Protein AF-A0A818ISD8-F1 (afdb_monomer_lite)

pLDDT: mean 86.72, std 15.27, range [42.91, 98.38]

Foldseek 3Di:
DCDPVNVLPDPPCPPFQPLLNVQQADALVSVLVVCVVLVNNLQSVLSSVQ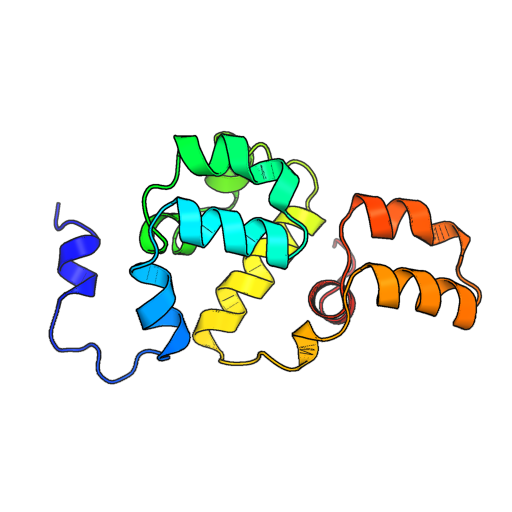PGGRVCVLPQDLVNCCVSSVPPQVLSVVSSVLVSVCSRVVPCPLVPFFLVNVCVVCVVVPNNVCNVVSVVSRDGSSSVVVDDDDD

Structure (mmCIF, N/CA/C/O backbone):
data_AF-A0A818ISD8-F1
#
_entry.id   AF-A0A818ISD8-F1
#
loop_
_atom_site.group_PDB
_atom_site.id
_atom_site.type_symbol
_atom_site.label_atom_id
_atom_site.label_alt_id
_atom_site.label_comp_id
_atom_site.label_asym_id
_atom_site.label_entity_id
_atom_site.label_seq_id
_atom_site.pdbx_PDB_ins_code
_atom_site.Cartn_x
_atom_site.Cartn_y
_atom_site.Cartn_z
_atom_site.occupancy
_atom_site.B_iso_or_equiv
_atom_site.auth_seq_id
_atom_site.auth_comp_id
_atom_site.auth_asym_id
_atom_site.auth_atom_id
_atom_site.pdbx_PDB_model_num
ATOM 1 N N . MET A 1 1 ? 28.738 -5.980 -17.233 1.00 42.91 1 MET A N 1
ATOM 2 C CA . MET A 1 1 ? 27.444 -5.674 -16.588 1.00 42.91 1 MET A CA 1
ATOM 3 C C . MET A 1 1 ? 26.358 -6.449 -17.314 1.00 42.91 1 MET A C 1
ATOM 5 O O . MET A 1 1 ? 25.836 -5.979 -18.314 1.00 42.91 1 MET A O 1
ATOM 9 N N . THR A 1 2 ? 26.091 -7.674 -16.879 1.00 45.91 2 THR A N 1
ATOM 10 C CA . THR A 1 2 ? 25.002 -8.504 -17.407 1.00 45.91 2 THR A CA 1
ATOM 11 C C . THR A 1 2 ? 23.690 -7.838 -16.997 1.00 45.91 2 THR A C 1
ATOM 13 O O . THR A 1 2 ? 23.455 -7.656 -15.804 1.00 45.91 2 THR A O 1
ATOM 16 N N . SER A 1 3 ? 22.888 -7.362 -17.951 1.00 64.00 3 SER A N 1
ATOM 17 C CA . SER A 1 3 ? 21.647 -6.653 -17.629 1.00 64.00 3 SER A CA 1
ATOM 18 C C . SER A 1 3 ? 20.691 -7.594 -16.888 1.00 64.00 3 SER A C 1
ATOM 20 O O . SER A 1 3 ? 20.596 -8.776 -17.217 1.00 64.00 3 SER A O 1
ATOM 22 N N . LEU A 1 4 ? 19.961 -7.084 -15.888 1.00 58.91 4 LEU A N 1
ATOM 23 C CA . LEU A 1 4 ? 18.951 -7.852 -15.134 1.00 58.91 4 LEU A CA 1
ATOM 24 C C . LEU A 1 4 ? 17.922 -8.538 -16.057 1.00 58.91 4 LEU A C 1
ATOM 26 O O . LEU A 1 4 ? 17.384 -9.587 -15.720 1.00 58.91 4 LEU A O 1
ATOM 30 N N . GLN A 1 5 ? 17.712 -7.984 -17.254 1.00 55.97 5 GLN A N 1
ATOM 31 C CA . GLN A 1 5 ? 16.888 -8.568 -18.312 1.00 55.97 5 GLN A CA 1
ATOM 32 C C . GLN A 1 5 ? 17.436 -9.909 -18.831 1.00 55.97 5 GLN A C 1
ATOM 34 O O . GLN A 1 5 ? 16.655 -10.834 -19.038 1.00 55.97 5 GLN A O 1
ATOM 39 N N . ALA A 1 6 ? 18.757 -10.052 -18.979 1.00 56.47 6 ALA A N 1
ATOM 40 C CA . ALA A 1 6 ? 19.381 -11.283 -19.470 1.00 56.47 6 ALA A CA 1
ATOM 41 C C . ALA A 1 6 ? 19.305 -12.435 -18.447 1.00 56.47 6 ALA A C 1
ATOM 43 O O . ALA A 1 6 ? 19.175 -13.595 -18.830 1.00 56.47 6 ALA A O 1
ATOM 44 N N . LEU A 1 7 ? 19.313 -12.126 -17.144 1.00 57.59 7 LEU A N 1
ATOM 45 C CA . LEU A 1 7 ? 19.136 -13.119 -16.072 1.0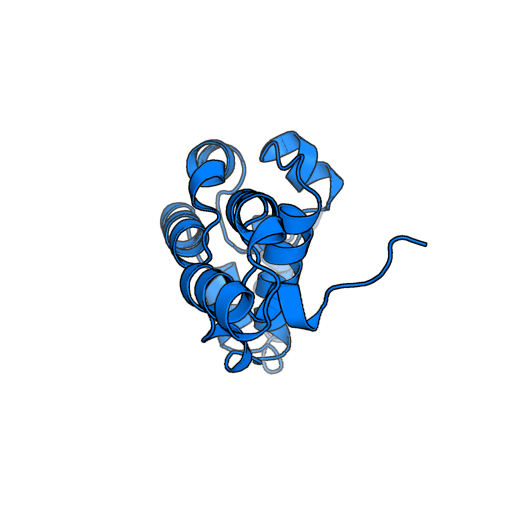0 57.59 7 LEU A CA 1
ATOM 46 C C . LEU A 1 7 ? 17.693 -13.649 -15.993 1.00 57.59 7 LEU A C 1
ATOM 48 O O . LEU A 1 7 ? 17.469 -14.786 -15.581 1.00 57.59 7 LEU A O 1
ATOM 52 N N . TYR A 1 8 ? 16.715 -12.849 -16.427 1.00 56.53 8 TYR A N 1
ATOM 53 C CA . TYR A 1 8 ? 15.294 -13.209 -16.432 1.00 56.53 8 TYR A CA 1
ATOM 54 C C . TYR A 1 8 ? 14.822 -13.885 -17.737 1.00 56.53 8 TYR A C 1
ATOM 56 O O . TYR A 1 8 ? 13.676 -14.314 -17.819 1.00 56.53 8 TYR A O 1
ATOM 64 N N . GLN A 1 9 ? 15.695 -13.997 -18.745 1.00 52.22 9 GLN A N 1
ATOM 65 C CA . GLN A 1 9 ? 15.431 -14.660 -20.034 1.00 52.22 9 GLN A CA 1
ATOM 66 C C . GLN A 1 9 ? 16.080 -16.054 -20.153 1.00 52.22 9 GLN A C 1
ATOM 68 O O . GLN A 1 9 ? 15.931 -16.707 -21.184 1.00 52.22 9 GLN A O 1
ATOM 73 N N . SER A 1 10 ? 16.808 -16.523 -19.130 1.00 45.31 10 SER A N 1
ATOM 74 C CA . SER A 1 10 ? 17.489 -17.824 -19.180 1.00 45.31 10 SER A CA 1
ATOM 75 C C . SER A 1 10 ? 16.515 -19.010 -19.005 1.00 45.31 10 SER A C 1
ATOM 77 O O . SER A 1 10 ? 15.552 -18.884 -18.249 1.00 45.31 10 SER A O 1
ATOM 79 N N . PRO A 1 11 ? 16.756 -20.181 -19.634 1.00 48.28 11 PRO A N 1
ATOM 80 C CA . PRO A 1 11 ? 15.829 -21.325 -19.617 1.00 48.28 11 PRO A CA 1
ATOM 81 C C . PRO A 1 11 ? 15.691 -22.047 -18.264 1.00 48.28 11 PRO A C 1
ATOM 83 O O . PRO A 1 11 ? 15.014 -23.066 -18.190 1.00 48.28 11 PRO A O 1
ATOM 86 N N . LEU A 1 12 ? 16.318 -21.550 -17.194 1.00 48.00 12 LEU A N 1
ATOM 87 C CA . LEU A 1 12 ? 16.261 -22.130 -15.843 1.00 48.00 12 LEU A CA 1
ATOM 88 C C . LEU A 1 12 ? 14.982 -21.739 -15.066 1.00 48.00 12 LEU A C 1
ATOM 90 O O . LEU A 1 12 ? 14.889 -21.976 -13.866 1.00 48.00 12 LEU A O 1
ATOM 94 N N . ASP A 1 13 ? 13.996 -21.140 -15.737 1.00 52.81 13 ASP A N 1
ATOM 95 C CA . ASP A 1 13 ? 12.858 -20.437 -15.127 1.00 52.81 13 ASP A CA 1
ATOM 96 C C . ASP A 1 13 ? 11.633 -21.312 -14.778 1.00 52.81 13 ASP A C 1
ATOM 98 O O . ASP A 1 13 ? 10.571 -20.823 -14.398 1.00 52.81 13 ASP A O 1
ATOM 102 N N . SER A 1 14 ? 11.747 -22.634 -14.907 1.00 52.22 14 SER A N 1
ATOM 103 C CA . SER A 1 14 ? 10.634 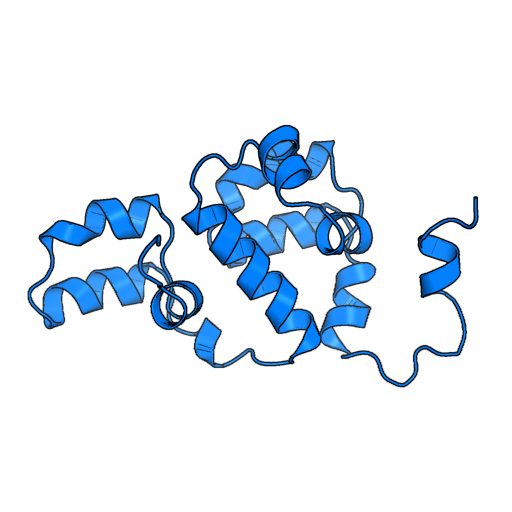-23.580 -14.718 1.00 52.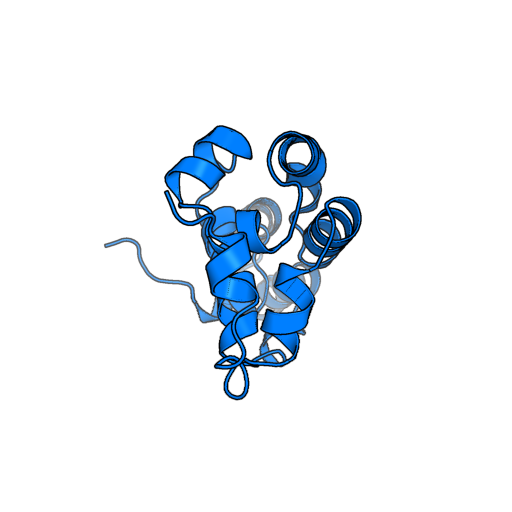22 14 SER A CA 1
ATOM 104 C C . SER A 1 14 ? 10.142 -23.732 -13.266 1.00 52.22 14 SER A C 1
ATOM 106 O O . SER A 1 14 ? 9.218 -24.502 -13.021 1.00 52.22 14 SER A O 1
ATOM 108 N N . THR A 1 15 ? 10.720 -23.001 -12.305 1.00 58.75 15 THR A N 1
ATOM 109 C CA . THR A 1 15 ? 10.324 -23.001 -10.883 1.00 58.75 15 THR A CA 1
ATOM 110 C C . THR A 1 15 ? 9.681 -21.691 -10.409 1.00 58.75 15 THR A C 1
ATOM 112 O O . THR A 1 15 ? 9.342 -21.596 -9.229 1.00 58.75 15 THR A O 1
ATOM 115 N N . ARG A 1 16 ? 9.533 -20.663 -11.262 1.00 65.12 16 ARG A N 1
ATOM 116 C CA . ARG A 1 16 ? 8.935 -19.380 -10.845 1.00 65.12 16 ARG A CA 1
ATOM 117 C C . ARG A 1 16 ? 7.416 -19.452 -10.750 1.00 65.12 16 ARG A C 1
ATOM 119 O O . ARG A 1 16 ? 6.748 -20.111 -11.547 1.00 65.12 16 ARG A O 1
ATOM 126 N N . ASN A 1 17 ? 6.865 -18.718 -9.783 1.00 78.44 17 ASN A N 1
ATOM 127 C CA . ASN A 1 17 ? 5.423 -18.574 -9.634 1.00 78.44 17 ASN A CA 1
ATOM 128 C C . ASN A 1 17 ? 4.838 -17.933 -10.916 1.00 78.44 17 ASN A C 1
ATOM 130 O O . ASN A 1 17 ? 5.337 -16.890 -11.351 1.00 78.44 17 ASN A O 1
ATOM 134 N N . PRO A 1 18 ? 3.777 -18.496 -11.529 1.00 81.69 18 PRO A N 1
ATOM 135 C CA . PRO A 1 18 ? 3.173 -17.935 -12.742 1.00 81.69 18 PRO A CA 1
ATOM 136 C C . PRO A 1 18 ? 2.748 -16.464 -12.609 1.00 81.69 18 PRO A C 1
ATOM 138 O O . PRO A 1 18 ? 2.778 -15.714 -13.587 1.00 81.69 18 PRO A O 1
ATOM 141 N N . ILE A 1 19 ? 2.360 -16.040 -11.402 1.00 83.50 19 ILE A N 1
ATOM 142 C CA . ILE A 1 19 ? 1.956 -14.664 -11.104 1.00 83.50 19 ILE A CA 1
ATOM 143 C C . ILE A 1 19 ? 3.173 -13.732 -11.144 1.00 83.50 19 ILE A C 1
ATOM 145 O O . ILE A 1 19 ? 3.123 -12.697 -11.811 1.00 83.50 19 ILE A O 1
ATOM 149 N N . GLU A 1 20 ? 4.277 -14.116 -10.501 1.00 86.19 20 GLU A N 1
ATOM 150 C CA . GLU A 1 20 ? 5.557 -13.396 -10.556 1.00 86.19 20 GLU A CA 1
ATOM 151 C C . GLU A 1 20 ? 6.057 -13.270 -12.003 1.00 86.19 20 GLU A C 1
ATOM 153 O O . GLU A 1 20 ? 6.333 -12.165 -12.477 1.00 86.19 20 GLU A O 1
ATOM 158 N N . ALA A 1 21 ? 6.081 -14.384 -12.744 1.00 86.38 21 ALA A N 1
ATOM 159 C CA . ALA A 1 21 ? 6.534 -14.422 -14.134 1.00 86.38 21 ALA A CA 1
ATOM 160 C C . ALA A 1 21 ? 5.699 -13.513 -15.055 1.00 86.38 21 ALA A C 1
ATOM 162 O O . ALA A 1 21 ? 6.216 -12.933 -16.016 1.00 86.38 21 ALA A O 1
ATOM 163 N N . LYS A 1 22 ? 4.403 -13.352 -14.757 1.00 88.69 22 LYS A N 1
ATOM 164 C CA . LYS A 1 22 ? 3.533 -12.391 -15.440 1.00 88.69 22 LYS A CA 1
ATOM 165 C C . LYS A 1 22 ? 3.848 -10.955 -15.017 1.00 88.69 22 LYS A C 1
ATOM 167 O O . LYS A 1 22 ? 3.935 -10.089 -15.888 1.00 88.69 22 LYS A O 1
ATOM 172 N N . PHE A 1 23 ? 4.018 -10.705 -13.718 1.00 90.69 23 PHE A N 1
ATOM 173 C CA . PHE A 1 23 ? 4.246 -9.370 -13.165 1.00 90.69 23 PHE A CA 1
ATOM 174 C C . PHE A 1 23 ? 5.514 -8.724 -13.719 1.00 90.69 23 PHE A C 1
ATOM 176 O O . PHE A 1 23 ? 5.473 -7.576 -14.145 1.00 90.69 23 PHE A O 1
ATOM 183 N N . VAL A 1 24 ? 6.630 -9.451 -13.811 1.00 92.06 24 VAL A N 1
ATOM 184 C CA . VAL A 1 24 ? 7.892 -8.874 -14.315 1.00 92.06 24 VAL A CA 1
ATOM 185 C C . VAL A 1 24 ? 7.805 -8.339 -15.747 1.00 92.06 24 VAL A C 1
ATOM 187 O O . VAL A 1 24 ? 8.572 -7.452 -16.121 1.00 92.06 24 VAL A O 1
ATOM 190 N N . ARG A 1 25 ? 6.859 -8.856 -16.543 1.00 92.38 25 ARG A N 1
ATOM 191 C CA . ARG A 1 25 ? 6.611 -8.449 -17.935 1.00 92.38 25 ARG A CA 1
ATOM 192 C C . ARG A 1 25 ? 5.609 -7.304 -18.048 1.00 92.38 25 ARG A C 1
ATOM 194 O O . ARG A 1 25 ? 5.365 -6.835 -19.158 1.00 92.38 25 ARG A O 1
ATOM 201 N N . TRP A 1 26 ? 5.005 -6.877 -16.939 1.00 95.12 26 TRP A N 1
ATOM 202 C CA . TRP A 1 26 ? 4.066 -5.764 -16.949 1.00 95.12 26 TRP A CA 1
ATOM 203 C C . TRP A 1 26 ? 4.747 -4.486 -17.392 1.00 95.12 26 TRP A C 1
ATOM 205 O O . TRP A 1 26 ? 5.847 -4.175 -16.943 1.00 95.12 26 TRP A O 1
ATOM 215 N N . GLN A 1 27 ? 4.052 -3.742 -18.241 1.00 96.00 27 GLN A N 1
ATOM 216 C CA . GLN A 1 27 ? 4.423 -2.390 -18.630 1.00 96.00 27 GLN A CA 1
ATOM 217 C C . GLN A 1 27 ? 3.883 -1.376 -17.620 1.00 96.00 27 GLN A C 1
ATOM 219 O O . GLN A 1 27 ? 2.978 -1.679 -16.836 1.00 96.00 27 GLN A O 1
ATOM 224 N N . THR A 1 28 ? 4.402 -0.152 -17.674 1.00 95.94 28 THR A N 1
ATOM 225 C CA . THR A 1 28 ? 4.060 0.942 -16.755 1.00 95.94 28 THR A CA 1
ATOM 226 C C . THR A 1 28 ? 2.562 1.091 -16.479 1.00 95.94 28 THR A C 1
ATOM 228 O O . THR A 1 28 ? 2.174 1.138 -15.316 1.00 95.94 28 THR A O 1
ATOM 231 N N . GLU A 1 29 ? 1.693 1.106 -17.494 1.00 96.94 29 GLU A N 1
ATOM 232 C CA . GLU A 1 29 ? 0.251 1.289 -17.250 1.00 96.94 29 GLU A CA 1
ATOM 233 C C . GLU A 1 29 ? -0.398 0.094 -16.535 1.00 96.94 29 GLU A C 1
ATOM 235 O O . GLU A 1 29 ? -1.321 0.276 -15.745 1.00 96.94 29 GLU A O 1
ATOM 240 N N . GLN A 1 30 ? 0.110 -1.127 -16.725 1.00 96.94 30 GLN A N 1
ATOM 241 C CA . GLN A 1 30 ? -0.372 -2.294 -15.977 1.00 96.94 30 GLN A CA 1
ATOM 242 C C . GLN A 1 30 ? 0.013 -2.193 -14.498 1.00 96.94 30 GLN A C 1
ATOM 244 O O . GLN A 1 30 ? -0.809 -2.467 -13.627 1.00 96.94 30 GLN A O 1
ATOM 249 N N . ILE A 1 31 ? 1.235 -1.731 -14.217 1.00 96.38 31 ILE A N 1
ATOM 250 C CA . ILE A 1 31 ? 1.714 -1.463 -12.855 1.00 96.38 31 ILE A CA 1
ATOM 251 C C . ILE A 1 31 ? 0.877 -0.366 -12.201 1.00 96.38 31 ILE A C 1
ATOM 253 O O . ILE A 1 31 ? 0.463 -0.503 -11.054 1.00 96.38 31 ILE A O 1
ATOM 257 N N . VAL A 1 32 ? 0.600 0.716 -12.927 1.00 97.31 32 VAL A N 1
ATOM 258 C CA . VAL A 1 32 ? -0.201 1.826 -12.411 1.00 97.31 32 VAL A CA 1
ATOM 259 C C . VAL A 1 32 ? -1.627 1.380 -12.103 1.00 97.31 32 VAL A C 1
ATOM 261 O O . VAL A 1 32 ? -2.120 1.652 -11.010 1.00 97.31 32 VAL A O 1
ATOM 264 N N . ASN A 1 33 ? -2.274 0.655 -13.016 1.00 96.88 33 ASN A N 1
ATOM 265 C CA . ASN A 1 33 ? -3.611 0.108 -12.782 1.00 96.88 33 ASN A CA 1
ATOM 266 C C . ASN A 1 33 ? -3.635 -0.807 -11.552 1.00 96.88 33 ASN A C 1
ATOM 268 O O . ASN A 1 33 ? -4.562 -0.747 -10.745 1.00 96.88 33 ASN A O 1
ATOM 272 N N . TRP A 1 34 ? -2.585 -1.603 -11.359 1.00 95.12 34 TRP A N 1
ATOM 273 C CA . TRP A 1 34 ? -2.436 -2.420 -10.163 1.00 95.12 34 TRP A CA 1
ATOM 274 C C . TRP A 1 34 ? -2.241 -1.596 -8.888 1.00 95.12 34 TRP A C 1
ATOM 276 O O . TRP A 1 34 ? -2.894 -1.889 -7.890 1.00 95.12 34 TRP A O 1
ATOM 286 N N . LEU A 1 35 ? -1.439 -0.523 -8.918 1.00 96.19 35 LEU A N 1
ATOM 287 C CA . LEU A 1 35 ? -1.310 0.402 -7.786 1.00 96.19 35 LEU A CA 1
ATOM 288 C C . LEU A 1 35 ? -2.666 0.987 -7.376 1.00 96.19 35 LEU A C 1
ATOM 290 O O . LEU A 1 35 ? -2.942 1.082 -6.183 1.00 96.19 35 LEU A O 1
ATOM 294 N N . TYR A 1 36 ? -3.528 1.348 -8.332 1.00 95.88 36 TYR A N 1
ATOM 295 C CA . TYR A 1 36 ? -4.904 1.757 -8.025 1.00 95.88 36 TYR A CA 1
ATOM 296 C C . TYR A 1 36 ? -5.706 0.629 -7.373 1.00 95.88 36 TYR A C 1
ATOM 298 O O . TYR A 1 36 ? -6.348 0.868 -6.352 1.00 95.88 36 TYR A O 1
ATOM 306 N N . GLY A 1 37 ? -5.625 -0.588 -7.917 1.00 93.31 37 GLY A N 1
ATOM 307 C CA . GLY A 1 37 ? -6.326 -1.761 -7.388 1.00 93.31 37 GLY A CA 1
ATOM 308 C C . GLY A 1 37 ? -5.956 -2.097 -5.942 1.00 93.31 37 GLY A C 1
ATOM 309 O O . GLY A 1 37 ? -6.824 -2.469 -5.162 1.00 93.31 37 GLY A O 1
ATOM 310 N N . ILE A 1 38 ? -4.696 -1.884 -5.556 1.00 93.62 38 ILE A N 1
ATOM 311 C CA . ILE A 1 38 ? -4.235 -2.081 -4.175 1.00 93.62 38 ILE A CA 1
ATOM 312 C C . ILE A 1 38 ? -4.359 -0.810 -3.319 1.00 93.62 38 ILE A C 1
ATOM 314 O O . ILE A 1 38 ? -3.795 -0.747 -2.236 1.00 93.62 38 ILE A O 1
ATOM 318 N N . GLY A 1 39 ? -5.043 0.246 -3.773 1.00 94.69 39 GLY A N 1
ATOM 319 C CA . GLY A 1 39 ? -5.267 1.466 -2.980 1.00 94.69 39 GLY A CA 1
ATOM 320 C C . GLY A 1 39 ? -4.052 2.398 -2.833 1.00 94.69 39 GLY A C 1
ATOM 321 O O . GLY A 1 39 ? -4.052 3.280 -1.975 1.00 94.69 39 GLY A O 1
ATOM 322 N N . LEU A 1 40 ? -3.025 2.238 -3.672 1.00 97.12 40 LEU A N 1
ATOM 323 C CA . LEU A 1 40 ? -1.803 3.055 -3.729 1.00 97.12 40 LEU A CA 1
ATOM 324 C C . LEU A 1 40 ? -1.744 3.973 -4.965 1.00 97.12 40 LEU A C 1
ATOM 326 O O . LEU A 1 40 ? -0.683 4.493 -5.316 1.00 97.12 40 LEU A O 1
ATOM 330 N N . GLY A 1 41 ? -2.889 4.227 -5.602 1.00 96.88 41 GLY A N 1
ATOM 331 C CA . GLY A 1 41 ? -3.006 5.044 -6.816 1.00 96.88 41 GLY A CA 1
ATOM 332 C C . GLY A 1 41 ? -2.449 6.469 -6.706 1.00 96.88 41 GLY A C 1
ATOM 333 O O . GLY A 1 41 ? -2.021 7.039 -7.705 1.00 96.88 41 GLY A O 1
ATOM 334 N N . GLN A 1 42 ? -2.354 7.029 -5.497 1.00 97.12 42 GLN A N 1
ATOM 335 C CA . GLN A 1 42 ? -1.723 8.337 -5.257 1.00 97.12 42 GLN A CA 1
ATOM 336 C C . GLN A 1 42 ? -0.242 8.393 -5.678 1.00 97.12 42 GLN A C 1
ATOM 338 O O . GLN A 1 42 ? 0.292 9.472 -5.916 1.00 97.12 42 GLN A O 1
ATOM 343 N N . TYR A 1 43 ? 0.415 7.238 -5.820 1.00 97.62 43 TYR A N 1
ATOM 344 C CA . TYR A 1 43 ? 1.801 7.141 -6.273 1.00 97.62 43 TYR A CA 1
ATOM 345 C C . TYR A 1 43 ? 1.949 6.886 -7.778 1.00 97.62 43 TYR A C 1
ATOM 347 O O . TYR A 1 43 ? 3.070 6.800 -8.280 1.00 97.62 43 TYR A O 1
ATOM 355 N N . ALA A 1 44 ? 0.840 6.781 -8.516 1.00 96.56 44 ALA A N 1
ATOM 356 C CA . ALA A 1 44 ? 0.837 6.449 -9.937 1.00 96.56 44 ALA A CA 1
ATOM 357 C C . ALA A 1 44 ? 1.654 7.432 -10.790 1.00 96.56 44 ALA A C 1
ATOM 359 O O . ALA A 1 44 ? 2.374 7.007 -11.689 1.00 96.56 44 ALA A O 1
ATOM 360 N N . SER A 1 45 ? 1.567 8.737 -10.508 1.00 96.69 45 SER A N 1
ATOM 361 C CA . SER A 1 45 ? 2.284 9.772 -11.270 1.00 96.69 45 SER A CA 1
ATOM 362 C C . SER A 1 45 ? 3.800 9.576 -11.209 1.00 96.69 45 SER A C 1
ATOM 364 O O . SER A 1 45 ? 4.462 9.493 -12.241 1.00 96.69 45 SER A O 1
ATOM 366 N N . GLU A 1 46 ? 4.346 9.419 -10.003 1.00 96.88 46 GLU A N 1
ATOM 367 C CA . GLU A 1 46 ? 5.776 9.172 -9.828 1.00 96.88 46 GLU A CA 1
ATOM 368 C C . GLU A 1 46 ? 6.173 7.774 -10.317 1.00 96.88 46 GLU A C 1
ATOM 370 O O . GLU A 1 46 ? 7.217 7.616 -10.949 1.00 96.88 46 GLU A O 1
ATOM 375 N N . CYS A 1 47 ? 5.314 6.764 -10.132 1.00 95.62 47 CYS A N 1
ATOM 376 C CA . CYS A 1 47 ? 5.553 5.425 -10.670 1.00 95.62 47 CYS A CA 1
ATOM 377 C C . CYS A 1 47 ? 5.801 5.454 -12.185 1.00 95.62 47 CYS A C 1
ATOM 379 O O . CYS A 1 47 ? 6.755 4.835 -12.656 1.00 95.62 47 CYS A O 1
ATOM 381 N N . ARG A 1 48 ? 4.993 6.216 -12.939 1.00 96.25 48 ARG A N 1
ATOM 382 C CA . ARG A 1 48 ? 5.146 6.355 -14.397 1.00 96.25 48 ARG A CA 1
ATOM 383 C C . ARG A 1 48 ? 6.500 6.911 -14.814 1.00 96.25 48 ARG A C 1
ATOM 385 O O . ARG A 1 48 ? 7.023 6.514 -15.849 1.00 96.25 48 ARG A O 1
ATOM 392 N N . LYS A 1 49 ? 7.065 7.822 -14.022 1.00 95.12 49 LYS A N 1
ATOM 393 C CA . LYS A 1 49 ? 8.343 8.476 -14.332 1.00 95.12 49 LYS A CA 1
ATOM 394 C C . LYS A 1 49 ? 9.535 7.542 -14.141 1.00 95.12 49 LYS A C 1
ATOM 396 O O . LYS A 1 49 ? 10.515 7.659 -14.869 1.00 95.12 49 LYS A O 1
ATOM 401 N N . TYR A 1 50 ? 9.467 6.643 -13.156 1.00 93.62 50 TYR A N 1
ATOM 402 C CA . TYR A 1 50 ? 10.639 5.891 -12.700 1.00 93.62 50 TYR A CA 1
ATOM 403 C C . TYR A 1 50 ? 10.599 4.381 -12.970 1.00 93.62 50 TYR A C 1
ATOM 405 O O . TYR A 1 50 ? 11.663 3.761 -12.971 1.00 93.62 50 TYR A O 1
ATOM 413 N N . PHE A 1 51 ? 9.426 3.781 -13.202 1.00 93.31 51 PHE A N 1
ATOM 414 C CA . PHE A 1 51 ? 9.282 2.332 -13.384 1.00 93.31 51 PHE A CA 1
ATOM 415 C C . PHE A 1 51 ? 8.657 1.993 -14.739 1.00 93.31 51 PHE A C 1
ATOM 417 O O . PHE A 1 51 ? 7.453 2.144 -14.959 1.00 93.31 51 PHE A O 1
ATOM 424 N N . THR A 1 52 ? 9.494 1.502 -15.655 1.00 93.00 52 THR A N 1
ATOM 425 C CA . THR A 1 52 ? 9.081 1.143 -17.021 1.00 93.00 52 THR A CA 1
ATOM 426 C C . THR A 1 52 ? 8.508 -0.267 -17.131 1.00 93.00 52 THR A C 1
ATOM 428 O O . THR A 1 52 ? 7.720 -0.542 -18.031 1.00 93.00 52 THR A O 1
ATOM 431 N N . ASN A 1 53 ? 8.873 -1.167 -16.214 1.00 93.44 53 ASN A N 1
ATOM 432 C CA . ASN A 1 53 ? 8.347 -2.527 -16.172 1.00 93.44 53 ASN A CA 1
ATOM 433 C C . ASN A 1 53 ? 8.309 -3.104 -14.749 1.00 93.44 53 ASN A C 1
ATOM 435 O O . ASN A 1 53 ? 8.914 -2.558 -13.821 1.00 93.44 53 ASN A O 1
ATOM 439 N N . GLY A 1 54 ? 7.585 -4.215 -14.589 1.00 93.44 54 GLY A N 1
ATOM 440 C CA . GLY A 1 54 ? 7.374 -4.856 -13.293 1.00 93.44 54 GLY A CA 1
ATOM 441 C C . GLY A 1 54 ? 8.660 -5.380 -12.660 1.00 93.44 54 GLY A C 1
ATOM 442 O O . GLY A 1 54 ? 8.775 -5.341 -11.442 1.00 93.44 54 GLY A O 1
ATOM 443 N N . LEU A 1 55 ? 9.662 -5.783 -13.452 1.00 92.25 55 LEU A N 1
ATOM 444 C CA . LEU A 1 55 ? 10.963 -6.217 -12.931 1.00 92.25 55 LEU A CA 1
ATOM 445 C C . LEU A 1 55 ? 11.665 -5.097 -12.145 1.00 92.25 55 LEU A C 1
ATOM 447 O O . LEU A 1 55 ? 12.182 -5.339 -11.056 1.00 92.25 55 LEU A O 1
ATOM 451 N N . LEU A 1 56 ? 11.655 -3.864 -12.664 1.00 93.19 56 LEU A N 1
ATOM 452 C CA . LEU A 1 56 ? 12.255 -2.721 -11.966 1.00 93.19 56 LEU A CA 1
ATOM 453 C C . LEU A 1 56 ? 11.539 -2.403 -10.652 1.00 93.19 56 LEU A C 1
ATOM 455 O O . LEU A 1 56 ? 12.197 -2.050 -9.677 1.00 93.19 56 LEU A O 1
ATOM 459 N N . LEU A 1 57 ? 10.208 -2.515 -10.622 1.00 94.44 57 LEU A N 1
ATOM 460 C CA . LEU A 1 57 ? 9.442 -2.280 -9.399 1.00 94.44 57 LEU A CA 1
ATOM 461 C C . LEU A 1 57 ? 9.640 -3.411 -8.382 1.00 94.44 57 LEU A C 1
ATOM 463 O O . LEU A 1 57 ? 9.790 -3.140 -7.196 1.00 94.44 57 LEU A O 1
ATOM 467 N N . LEU A 1 58 ? 9.685 -4.662 -8.847 1.00 92.00 58 LEU A N 1
ATOM 468 C CA . LEU A 1 58 ? 9.876 -5.849 -8.010 1.00 92.00 58 LEU A CA 1
ATOM 469 C C . LEU A 1 58 ? 11.200 -5.806 -7.237 1.00 92.00 58 LEU A C 1
ATOM 471 O O . LEU A 1 58 ? 11.257 -6.234 -6.089 1.00 92.00 58 LEU A O 1
ATOM 475 N N . HIS A 1 59 ? 12.251 -5.263 -7.855 1.00 89.75 59 HIS A N 1
ATOM 476 C CA . HIS A 1 59 ? 13.583 -5.139 -7.258 1.00 89.75 59 HIS A CA 1
ATOM 477 C C . HIS A 1 59 ? 13.875 -3.755 -6.659 1.00 89.75 59 HIS A C 1
ATOM 479 O O . HIS A 1 59 ? 15.012 -3.494 -6.264 1.00 89.75 59 HIS A O 1
ATOM 485 N N . ALA A 1 60 ? 12.881 -2.867 -6.581 1.00 91.50 60 ALA A N 1
ATOM 486 C CA . ALA A 1 60 ? 13.065 -1.541 -6.009 1.00 91.50 60 ALA A CA 1
ATOM 487 C C . ALA A 1 60 ? 13.409 -1.633 -4.516 1.00 91.50 60 ALA A C 1
ATOM 489 O O . ALA A 1 60 ? 12.677 -2.223 -3.718 1.00 91.50 60 ALA A O 1
ATOM 490 N N . THR A 1 61 ? 14.510 -1.002 -4.118 1.00 89.44 61 THR A N 1
ATOM 491 C CA . THR A 1 61 ? 14.880 -0.912 -2.699 1.00 89.44 61 THR A CA 1
ATOM 492 C C . THR A 1 61 ? 13.919 0.009 -1.931 1.00 89.44 61 THR A C 1
ATOM 494 O O . THR A 1 61 ? 13.334 0.924 -2.520 1.00 89.44 61 THR A O 1
ATOM 497 N N . PRO A 1 62 ? 13.769 -0.147 -0.601 1.00 87.50 62 PRO A N 1
ATOM 498 C CA . PRO A 1 62 ? 12.960 0.771 0.207 1.00 87.50 62 PRO A CA 1
ATOM 499 C C . PRO A 1 62 ? 13.351 2.245 0.019 1.00 87.50 62 PRO A C 1
ATOM 501 O O . PRO A 1 62 ? 12.482 3.105 -0.106 1.00 87.50 62 PRO A O 1
ATOM 504 N N . GLN A 1 63 ? 14.651 2.531 -0.083 1.00 89.94 63 GLN A N 1
ATOM 505 C CA . GLN A 1 63 ? 15.185 3.873 -0.313 1.00 89.94 63 GLN A CA 1
ATOM 506 C C . GLN A 1 63 ? 14.795 4.415 -1.692 1.00 89.94 63 GLN A C 1
ATOM 508 O O . GLN A 1 63 ? 14.488 5.599 -1.835 1.00 89.94 63 GLN A O 1
ATOM 513 N N . GLU A 1 64 ? 14.777 3.565 -2.720 1.00 91.75 64 GLU A N 1
ATOM 514 C CA . GLU A 1 64 ? 14.287 3.948 -4.042 1.00 91.75 64 GLU A CA 1
ATOM 515 C C . GLU A 1 64 ? 12.787 4.212 -4.044 1.00 91.75 64 GLU A C 1
ATOM 517 O O . GLU A 1 64 ? 12.366 5.176 -4.671 1.00 91.75 64 GLU A O 1
ATOM 522 N N . LEU A 1 65 ? 11.984 3.422 -3.330 1.00 92.38 65 LEU A N 1
ATOM 523 C CA . LEU A 1 65 ? 10.547 3.676 -3.197 1.00 92.38 65 LEU A CA 1
ATOM 524 C C . LEU A 1 65 ? 10.280 5.004 -2.470 1.00 92.38 65 LEU A C 1
ATOM 526 O O . LEU A 1 65 ? 9.453 5.800 -2.914 1.00 92.38 65 LEU A O 1
ATOM 530 N N . GLU A 1 66 ? 11.019 5.300 -1.400 1.00 93.00 66 GLU A N 1
ATOM 531 C CA . GLU A 1 66 ? 10.929 6.589 -0.702 1.00 93.00 66 GLU A CA 1
ATOM 532 C C . GLU A 1 66 ? 11.326 7.758 -1.610 1.00 93.00 66 GLU A C 1
ATOM 534 O O . GLU A 1 66 ? 10.596 8.746 -1.699 1.00 93.00 66 GLU A O 1
ATOM 539 N N . LYS A 1 67 ? 12.456 7.640 -2.317 1.00 94.12 67 LYS A N 1
ATOM 540 C CA . LYS A 1 67 ? 13.008 8.720 -3.143 1.00 94.12 67 LYS A CA 1
ATOM 541 C C . LYS A 1 67 ? 12.253 8.919 -4.457 1.00 94.12 67 LYS A C 1
ATOM 543 O O . LYS A 1 67 ? 11.932 10.051 -4.800 1.00 94.12 67 LYS A O 1
ATOM 548 N N . LYS A 1 68 ? 12.010 7.843 -5.209 1.00 94.44 68 LYS A N 1
ATOM 549 C CA . LYS A 1 68 ? 11.399 7.881 -6.547 1.00 94.44 68 LYS A CA 1
ATOM 550 C C . LYS A 1 68 ? 9.889 8.034 -6.463 1.00 94.44 68 LYS A C 1
ATOM 552 O O . LYS A 1 68 ? 9.336 8.805 -7.226 1.00 94.44 68 LYS A O 1
ATOM 557 N N . MET A 1 69 ? 9.219 7.332 -5.546 1.00 94.25 69 MET A N 1
ATOM 558 C CA . MET A 1 69 ? 7.754 7.391 -5.434 1.00 94.25 69 MET A CA 1
ATOM 559 C C . MET A 1 69 ? 7.260 8.365 -4.363 1.00 94.25 69 MET A C 1
ATOM 561 O O . MET A 1 69 ? 6.055 8.558 -4.236 1.00 94.25 69 MET A O 1
ATOM 565 N N . GLY A 1 70 ? 8.149 8.964 -3.566 1.00 94.94 70 GLY A N 1
ATOM 566 C CA . GLY A 1 70 ? 7.746 9.870 -2.489 1.00 94.94 70 GLY A CA 1
ATOM 567 C C . GLY A 1 70 ? 6.954 9.171 -1.379 1.00 94.94 70 GLY A C 1
ATOM 568 O O . GLY A 1 70 ? 6.183 9.816 -0.664 1.00 94.94 70 GLY A O 1
ATOM 569 N N . MET A 1 71 ? 7.095 7.848 -1.226 1.00 95.62 71 MET A N 1
ATOM 570 C CA . MET A 1 71 ? 6.348 7.079 -0.230 1.00 95.62 71 MET A CA 1
ATOM 571 C C . MET A 1 71 ? 6.868 7.359 1.181 1.00 95.62 71 MET A C 1
ATOM 573 O O . MET A 1 71 ? 7.671 6.592 1.692 1.00 95.62 71 MET A O 1
ATOM 577 N N . ARG A 1 72 ? 6.407 8.430 1.839 1.00 93.75 72 ARG A N 1
ATOM 578 C CA . ARG A 1 72 ? 6.824 8.787 3.213 1.00 93.75 72 ARG A CA 1
ATOM 579 C C . ARG A 1 72 ? 6.102 8.008 4.313 1.00 93.75 72 ARG A C 1
ATOM 581 O O . ARG A 1 72 ? 6.719 7.724 5.338 1.00 93.75 72 ARG A O 1
ATOM 588 N N . ASN A 1 73 ? 4.857 7.584 4.094 1.00 94.88 73 ASN A N 1
ATOM 589 C CA . ASN A 1 73 ? 4.126 6.765 5.065 1.00 94.88 73 ASN A CA 1
ATOM 590 C C . ASN A 1 73 ? 4.688 5.319 5.081 1.00 94.88 73 ASN A C 1
ATOM 592 O O . ASN A 1 73 ? 4.654 4.651 4.040 1.00 94.88 73 ASN A O 1
ATOM 596 N N . PRO A 1 74 ? 5.201 4.819 6.225 1.00 93.00 74 PRO A N 1
ATOM 597 C CA . PRO A 1 74 ? 5.790 3.482 6.322 1.00 93.00 74 PRO A CA 1
ATOM 598 C C . PRO A 1 74 ? 4.788 2.354 6.052 1.00 93.00 74 PRO A C 1
ATOM 600 O O . PRO A 1 74 ? 5.174 1.319 5.510 1.00 93.00 74 PRO A O 1
ATOM 603 N N . LEU A 1 75 ? 3.500 2.549 6.350 1.00 95.25 75 LEU A N 1
ATOM 604 C CA . LEU A 1 75 ? 2.466 1.552 6.078 1.00 95.25 75 LEU A CA 1
ATOM 605 C C . LEU A 1 75 ? 2.156 1.433 4.583 1.00 95.25 75 LEU A C 1
ATOM 607 O O . LEU A 1 75 ? 1.901 0.328 4.117 1.00 95.25 75 LEU A O 1
ATOM 611 N N . HIS A 1 76 ? 2.295 2.504 3.795 1.00 96.56 76 HIS A N 1
ATOM 612 C CA . HIS A 1 76 ? 2.193 2.401 2.332 1.00 96.56 76 HIS A CA 1
ATOM 613 C C . HIS A 1 76 ? 3.342 1.583 1.738 1.00 96.56 76 HIS A C 1
ATOM 615 O O . HIS A 1 76 ? 3.119 0.755 0.855 1.00 96.56 76 HIS A O 1
ATOM 621 N N . ARG A 1 77 ? 4.565 1.775 2.256 1.00 94.38 77 ARG A N 1
ATOM 622 C CA . ARG A 1 77 ? 5.735 0.984 1.846 1.00 94.38 77 ARG A CA 1
ATOM 623 C C . ARG A 1 77 ? 5.562 -0.481 2.219 1.00 94.38 77 ARG A C 1
ATOM 625 O O . ARG A 1 77 ? 5.739 -1.349 1.369 1.00 94.38 77 ARG A O 1
ATOM 632 N N . LYS A 1 78 ? 5.141 -0.745 3.459 1.00 93.00 78 LYS A N 1
ATOM 633 C CA . LYS A 1 78 ? 4.849 -2.098 3.941 1.00 93.00 78 LYS A CA 1
ATOM 634 C C . LYS A 1 78 ? 3.766 -2.770 3.103 1.00 93.00 78 LYS A C 1
ATOM 636 O O . LYS A 1 78 ? 3.952 -3.906 2.690 1.00 93.00 78 LYS A O 1
ATOM 641 N N . LYS A 1 79 ? 2.680 -2.062 2.787 1.00 94.62 79 LYS A N 1
ATOM 642 C CA . LYS A 1 79 ? 1.618 -2.549 1.901 1.00 94.62 79 LYS A CA 1
ATOM 643 C C . LYS A 1 79 ? 2.178 -2.975 0.547 1.00 94.62 79 LYS A C 1
ATOM 645 O O . LYS A 1 79 ? 2.014 -4.128 0.171 1.00 94.62 79 LYS A O 1
ATOM 650 N N . LEU A 1 80 ? 2.905 -2.095 -0.147 1.00 95.06 80 LEU A N 1
ATOM 651 C CA . LEU A 1 80 ? 3.508 -2.434 -1.439 1.00 95.06 80 LEU A CA 1
ATOM 652 C C . LEU A 1 80 ? 4.422 -3.667 -1.337 1.00 95.06 80 LEU A C 1
ATOM 654 O O . LEU A 1 80 ? 4.334 -4.559 -2.174 1.00 95.06 80 LEU A O 1
ATOM 658 N N . GLN A 1 81 ? 5.250 -3.752 -0.295 1.00 92.38 81 GLN A N 1
ATOM 659 C CA . GLN A 1 81 ? 6.121 -4.907 -0.061 1.00 92.38 81 GLN A CA 1
ATOM 660 C C . GLN A 1 81 ? 5.339 -6.204 0.164 1.00 92.38 81 GLN A C 1
ATOM 662 O O . GLN A 1 81 ? 5.714 -7.232 -0.389 1.00 92.38 81 GLN A O 1
ATOM 667 N N . LEU A 1 82 ? 4.251 -6.177 0.937 1.00 91.75 82 LEU A N 1
ATOM 668 C CA . LEU A 1 82 ? 3.402 -7.352 1.158 1.00 91.75 82 LEU A CA 1
ATOM 669 C C . LEU A 1 82 ? 2.769 -7.837 -0.152 1.00 91.75 82 LEU A C 1
ATOM 671 O O . LEU A 1 82 ? 2.810 -9.032 -0.450 1.00 91.75 82 LEU A O 1
ATOM 675 N N . TYR A 1 83 ? 2.273 -6.914 -0.976 1.00 92.06 83 TYR A N 1
ATOM 676 C CA . TYR A 1 83 ? 1.731 -7.241 -2.291 1.00 92.06 83 TYR A CA 1
ATOM 677 C C . TYR A 1 83 ? 2.805 -7.798 -3.238 1.00 92.06 83 TYR A C 1
ATOM 679 O O . TYR A 1 83 ? 2.557 -8.810 -3.888 1.00 92.06 83 TYR A O 1
ATOM 687 N N . LEU A 1 84 ? 4.011 -7.221 -3.274 1.00 91.38 84 LEU A N 1
ATOM 688 C CA . LEU A 1 84 ? 5.128 -7.763 -4.062 1.00 91.38 84 LEU A CA 1
ATOM 689 C C . LEU A 1 84 ? 5.553 -9.155 -3.569 1.00 91.38 84 LEU A C 1
ATOM 691 O O . LEU A 1 84 ? 5.731 -10.061 -4.378 1.00 91.38 84 LEU A O 1
ATOM 695 N N . ASN A 1 85 ? 5.632 -9.364 -2.253 1.00 88.94 85 ASN A N 1
ATOM 696 C CA . ASN A 1 85 ? 5.959 -10.661 -1.655 1.00 88.94 85 ASN A CA 1
ATOM 697 C C . ASN A 1 85 ? 4.903 -11.730 -1.981 1.00 88.94 85 ASN A C 1
ATOM 699 O O . ASN A 1 85 ? 5.247 -12.890 -2.213 1.00 88.94 85 ASN A O 1
ATOM 703 N N . SER A 1 86 ? 3.625 -11.342 -2.058 1.00 87.00 86 SER A N 1
ATOM 704 C CA . SER A 1 86 ? 2.534 -12.260 -2.411 1.00 87.00 86 SER A CA 1
ATOM 705 C C . SER A 1 86 ? 2.639 -12.821 -3.833 1.00 87.00 86 SER A C 1
ATOM 707 O O . SER A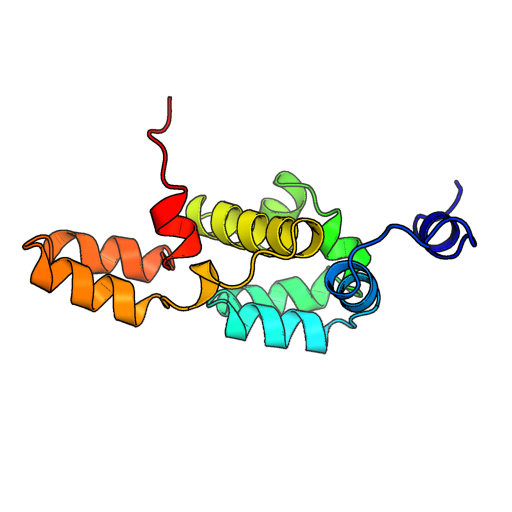 1 86 ? 2.149 -13.920 -4.093 1.00 87.00 86 SER A O 1
ATOM 709 N N . LEU A 1 87 ? 3.339 -12.122 -4.740 1.00 86.06 87 LEU A N 1
ATOM 710 C CA . LEU A 1 87 ? 3.601 -12.608 -6.099 1.00 86.06 87 LEU A CA 1
ATOM 711 C C . LEU A 1 87 ? 4.478 -13.868 -6.092 1.00 86.06 87 LEU A C 1
ATOM 713 O O . LEU A 1 87 ? 4.294 -14.733 -6.944 1.00 86.06 87 LEU A O 1
ATOM 717 N N . PHE A 1 88 ? 5.389 -13.990 -5.119 1.00 81.25 88 PHE A N 1
ATOM 718 C CA . PHE A 1 88 ? 6.251 -15.162 -4.950 1.00 81.25 88 PHE A CA 1
ATOM 719 C C . PHE A 1 88 ? 5.517 -16.297 -4.232 1.00 81.25 88 PHE A C 1
ATOM 721 O O . PHE A 1 88 ? 5.577 -17.450 -4.659 1.00 81.25 88 PHE A O 1
ATOM 728 N N . THR A 1 89 ? 4.792 -15.981 -3.152 1.00 78.50 89 THR A N 1
ATOM 729 C CA . THR A 1 89 ? 4.146 -16.997 -2.303 1.00 78.50 89 THR A CA 1
ATOM 730 C C . THR A 1 89 ? 2.844 -17.543 -2.885 1.00 78.50 89 THR A C 1
ATOM 732 O O . THR A 1 89 ? 2.371 -18.580 -2.429 1.00 78.50 89 THR A O 1
ATOM 735 N N . GLY A 1 90 ? 2.244 -16.855 -3.864 1.00 69.12 90 GLY A N 1
ATOM 736 C CA . GLY A 1 90 ? 0.946 -17.222 -4.438 1.00 69.12 90 GLY A CA 1
ATOM 737 C C . GLY A 1 90 ? -0.231 -17.033 -3.476 1.00 69.12 90 GLY A C 1
ATOM 738 O O . GLY A 1 90 ? -1.345 -17.439 -3.791 1.00 69.12 90 GLY A O 1
ATOM 739 N N . GLN A 1 91 ? -0.010 -16.423 -2.308 1.00 66.19 91 GLN A N 1
ATOM 740 C CA . GLN A 1 91 ? -1.054 -16.186 -1.316 1.00 66.19 91 GLN A CA 1
ATOM 741 C C . GLN A 1 91 ? -1.874 -14.958 -1.712 1.00 66.19 91 GLN A C 1
ATOM 743 O O . GLN A 1 91 ? -1.494 -13.824 -1.428 1.00 66.19 91 GLN A O 1
ATOM 748 N N . THR A 1 92 ? -3.008 -15.187 -2.375 1.00 60.69 92 THR A N 1
ATOM 749 C CA . THR A 1 92 ? -3.931 -14.118 -2.786 1.00 60.69 92 THR A CA 1
ATOM 750 C C . THR A 1 92 ? -5.175 -14.001 -1.903 1.00 60.69 92 THR A C 1
ATOM 752 O O . THR A 1 92 ? -5.914 -13.033 -2.036 1.00 60.69 92 THR A O 1
ATOM 755 N N . GLU A 1 93 ? -5.431 -14.958 -1.006 1.00 53.78 93 GLU A N 1
ATOM 756 C CA . GLU A 1 93 ? -6.714 -15.075 -0.285 1.00 53.78 93 GLU A CA 1
ATOM 757 C C . GLU A 1 93 ? -6.897 -14.051 0.851 1.00 53.78 93 GLU A C 1
ATOM 759 O O . GLU A 1 93 ? -8.011 -13.596 1.084 1.00 53.78 93 GLU A O 1
ATOM 764 N N . VAL A 1 94 ? -5.815 -13.586 1.494 1.00 53.31 94 VAL A N 1
ATOM 765 C CA . VAL A 1 94 ? -5.865 -12.510 2.518 1.00 53.31 94 VAL A CA 1
ATOM 766 C C . VAL A 1 94 ? -6.056 -11.117 1.881 1.00 53.31 94 VAL A C 1
ATOM 768 O O . VAL A 1 94 ? -6.267 -10.123 2.576 1.00 53.31 94 VAL A O 1
ATOM 771 N N . ASN A 1 95 ? -6.048 -11.030 0.546 1.00 59.97 95 ASN A N 1
ATOM 772 C CA . ASN A 1 95 ? -6.235 -9.781 -0.200 1.00 59.97 95 ASN A CA 1
ATOM 773 C C . ASN A 1 95 ? -7.718 -9.399 -0.376 1.00 59.97 95 ASN A C 1
ATOM 775 O O . ASN A 1 95 ? -8.017 -8.442 -1.086 1.00 59.97 95 ASN A O 1
ATOM 779 N N . SER A 1 96 ? -8.660 -10.143 0.216 1.00 70.25 96 SER A N 1
ATOM 780 C CA . SER A 1 96 ? -10.093 -9.912 -0.001 1.00 70.25 96 SER A CA 1
ATOM 781 C C . SER A 1 96 ? -10.689 -8.794 0.859 1.00 70.25 96 SER A C 1
ATOM 783 O O . SER A 1 96 ? -11.766 -8.296 0.533 1.00 70.25 96 SER A O 1
ATOM 785 N N . LEU A 1 97 ? -10.034 -8.409 1.962 1.00 89.88 97 LEU A N 1
ATOM 786 C CA . LEU A 1 97 ? -10.539 -7.365 2.859 1.00 89.88 97 LEU A CA 1
ATOM 787 C C . LEU A 1 97 ? -9.902 -6.031 2.489 1.00 89.88 97 LEU A C 1
ATOM 789 O O . LEU A 1 97 ? -8.756 -5.772 2.848 1.00 89.88 97 LEU A O 1
ATOM 793 N N . ASP A 1 98 ? -10.638 -5.192 1.769 1.00 92.62 98 ASP A N 1
ATOM 794 C CA . ASP A 1 98 ? -10.176 -3.864 1.380 1.00 92.62 98 ASP A CA 1
ATOM 795 C C . ASP A 1 98 ? -10.199 -2.869 2.556 1.00 92.62 98 ASP A C 1
ATOM 797 O O . ASP A 1 98 ? -10.717 -3.147 3.640 1.00 92.62 98 ASP A O 1
ATOM 801 N N . THR A 1 99 ? -9.649 -1.671 2.340 1.00 95.00 99 THR A N 1
ATOM 802 C CA . THR A 1 99 ? -9.627 -0.618 3.365 1.00 95.00 99 THR A CA 1
ATOM 803 C C . THR A 1 99 ? -11.033 -0.290 3.877 1.00 95.00 99 THR A C 1
ATOM 805 O O . THR A 1 99 ? -11.207 -0.097 5.074 1.00 95.00 99 THR A O 1
ATOM 808 N N . HIS A 1 100 ? -12.060 -0.265 3.018 1.00 95.31 100 HIS A N 1
ATOM 809 C CA . HIS A 1 100 ? -13.429 0.039 3.452 1.00 95.31 100 HIS A CA 1
ATOM 810 C C . HIS A 1 100 ? -13.985 -1.022 4.397 1.00 95.31 100 HIS A C 1
ATOM 812 O O . HIS A 1 100 ? -14.661 -0.678 5.368 1.00 95.31 100 HIS A O 1
ATOM 818 N N . TRP A 1 101 ? -13.701 -2.298 4.130 1.00 95.56 101 TRP A N 1
ATOM 819 C CA . TRP A 1 101 ? -14.060 -3.382 5.029 1.00 95.56 101 TRP A CA 1
ATOM 820 C C . TRP A 1 101 ? -13.409 -3.188 6.401 1.00 95.56 101 TRP A C 1
ATOM 822 O O . TRP A 1 101 ? -14.112 -3.232 7.408 1.00 95.56 101 TRP A O 1
ATOM 832 N N . ILE A 1 102 ? -12.108 -2.874 6.441 1.00 96.56 102 ILE A N 1
ATOM 833 C CA . ILE A 1 102 ? -11.377 -2.635 7.697 1.00 96.56 102 ILE A CA 1
ATOM 834 C C . ILE A 1 102 ? -11.964 -1.450 8.471 1.00 96.56 102 ILE A C 1
ATOM 836 O O . ILE A 1 102 ? -12.119 -1.530 9.687 1.00 96.56 102 ILE A O 1
ATOM 840 N N . LEU A 1 103 ? -12.341 -0.366 7.787 1.00 97.88 103 LEU A N 1
ATOM 841 C CA . LEU A 1 103 ? -12.945 0.795 8.443 1.00 97.88 103 LEU A CA 1
ATOM 842 C C . LEU A 1 103 ? -14.303 0.477 9.079 1.00 97.88 103 LEU A C 1
ATOM 844 O O . LEU A 1 103 ? -14.582 1.005 10.150 1.00 97.88 103 LEU A O 1
ATOM 848 N N . ARG A 1 104 ? -15.133 -0.373 8.461 1.00 97.94 104 ARG A N 1
ATOM 849 C CA . ARG A 1 104 ? -16.386 -0.841 9.085 1.00 97.94 104 ARG A CA 1
ATOM 850 C C . ARG A 1 104 ? -16.109 -1.764 10.265 1.00 97.94 104 ARG A C 1
ATOM 852 O O . ARG A 1 104 ? -16.684 -1.580 11.327 1.00 97.94 104 ARG A O 1
ATOM 859 N N . TRP A 1 105 ? -15.164 -2.686 10.102 1.00 97.12 105 TRP A N 1
ATOM 860 C CA . TRP A 1 105 ? -14.767 -3.599 11.170 1.00 97.12 105 TRP A CA 1
ATOM 861 C C . TRP A 1 105 ? -14.271 -2.861 12.424 1.00 97.12 105 TRP A C 1
ATOM 863 O O . TRP A 1 105 ? -14.539 -3.306 13.536 1.00 97.12 105 TRP A O 1
ATOM 873 N N . LEU A 1 106 ? -13.618 -1.700 12.272 1.00 98.31 106 LEU A N 1
ATOM 874 C CA . LEU A 1 106 ? -13.253 -0.840 13.404 1.00 98.31 106 LEU A CA 1
ATOM 875 C C . LEU A 1 106 ? -14.468 -0.345 14.207 1.00 98.31 106 LEU A C 1
ATOM 877 O O . LEU A 1 106 ? -14.345 -0.208 15.422 1.00 98.31 106 LEU A O 1
ATOM 881 N N . ASP A 1 107 ? -15.622 -0.088 13.580 1.00 97.94 107 ASP A N 1
ATOM 882 C CA . ASP A 1 107 ? -16.853 0.223 14.326 1.00 97.94 107 ASP A CA 1
ATOM 883 C C . ASP A 1 107 ? -17.334 -0.994 15.111 1.00 97.94 107 ASP A C 1
ATOM 885 O O . ASP A 1 107 ? -17.644 -0.878 16.295 1.00 97.94 107 ASP A O 1
ATOM 889 N N . ASP A 1 108 ? -17.358 -2.156 14.454 1.00 98.38 108 ASP A N 1
ATOM 890 C CA . ASP A 1 108 ? -17.897 -3.398 15.013 1.00 98.38 108 ASP A CA 1
ATOM 891 C C . ASP A 1 108 ? -17.143 -3.832 16.280 1.00 98.38 108 ASP A C 1
ATOM 893 O O . ASP A 1 108 ? -17.742 -4.359 17.217 1.00 98.38 108 ASP A O 1
ATOM 897 N N . ILE A 1 109 ? -15.830 -3.578 16.338 1.00 98.06 109 ILE A N 1
ATOM 898 C CA . ILE A 1 109 ? -14.990 -3.873 17.510 1.00 98.06 109 ILE A CA 1
ATOM 899 C C . ILE A 1 109 ? -14.888 -2.708 18.508 1.00 98.06 109 ILE A C 1
ATOM 901 O O . ILE A 1 109 ? -14.129 -2.796 19.474 1.00 98.06 109 ILE A O 1
ATOM 905 N N . GLY A 1 110 ? -15.614 -1.608 18.286 1.00 97.94 110 GLY A N 1
ATOM 906 C CA . GLY A 1 110 ? -15.639 -0.456 19.190 1.00 97.94 110 GLY A CA 1
ATOM 907 C C . GLY A 1 110 ? -14.373 0.407 19.167 1.00 97.94 110 GLY A C 1
ATOM 908 O O . GLY A 1 110 ? -14.057 1.051 20.166 1.00 97.94 110 GLY A O 1
ATOM 909 N N . LEU A 1 111 ? -13.653 0.444 18.040 1.00 98.31 111 LEU A N 1
ATOM 910 C CA . LEU A 1 111 ? -12.449 1.257 17.826 1.00 98.31 111 LEU A CA 1
ATOM 911 C C . LEU A 1 111 ? -12.579 2.310 16.690 1.00 98.31 111 LEU A C 1
ATOM 913 O O . LEU A 1 111 ? -11.638 2.487 15.903 1.00 98.31 111 LEU A O 1
ATOM 917 N N . PRO A 1 112 ? -13.698 3.058 16.577 1.00 97.94 112 PRO A N 1
ATOM 918 C CA . PRO A 1 112 ? -13.919 4.007 15.481 1.00 97.94 112 PRO A CA 1
ATOM 919 C C . PRO A 1 112 ? -12.906 5.161 15.452 1.00 97.94 112 PRO A C 1
ATOM 921 O O . PRO A 1 112 ? -12.658 5.738 14.392 1.00 97.94 112 PRO A O 1
ATOM 924 N N . GLN A 1 113 ? -12.277 5.484 16.585 1.00 98.38 113 GLN A N 1
ATOM 925 C CA . GLN A 1 113 ? -11.285 6.555 16.703 1.00 98.38 113 GLN A CA 1
ATOM 926 C C . GLN A 1 113 ? -10.034 6.341 15.837 1.00 98.38 113 GLN A C 1
ATOM 928 O O . GLN A 1 113 ? -9.329 7.301 15.544 1.00 98.38 113 GLN A O 1
ATOM 933 N N . TYR A 1 114 ? -9.748 5.109 15.400 1.00 97.81 114 TYR A N 1
ATOM 934 C CA . TYR A 1 114 ? -8.590 4.819 14.545 1.00 97.81 114 TYR A CA 1
ATOM 935 C C . TYR A 1 114 ? -8.894 4.882 13.045 1.00 97.81 114 TYR A C 1
ATOM 937 O O . TYR A 1 114 ? -7.982 4.724 12.231 1.00 97.81 114 TYR A O 1
ATOM 945 N N . LYS A 1 115 ? -10.150 5.129 12.651 1.00 98.19 115 LYS A N 1
ATOM 946 C CA . LYS A 1 115 ? -10.576 5.104 11.245 1.00 98.19 115 LYS A CA 1
ATOM 947 C C . LYS A 1 115 ? -9.800 6.057 10.353 1.00 98.19 115 LYS A C 1
ATOM 949 O O . LYS A 1 115 ? -9.395 5.665 9.262 1.00 98.19 115 LYS A O 1
ATOM 954 N N . GLU A 1 116 ? -9.594 7.291 10.802 1.00 97.94 116 GLU A N 1
ATOM 955 C CA . GLU A 1 116 ? -8.860 8.293 10.028 1.00 97.94 116 GLU A CA 1
ATOM 956 C C . GLU A 1 116 ? -7.435 7.806 9.752 1.00 97.94 116 GLU A C 1
ATOM 958 O O . GLU A 1 116 ? -7.045 7.663 8.595 1.00 97.94 116 GLU A O 1
ATOM 963 N N . TYR A 1 117 ? -6.721 7.377 10.795 1.00 97.12 117 TYR A N 1
ATOM 964 C CA . TYR A 1 117 ? -5.359 6.861 10.671 1.00 97.12 117 TYR A CA 1
ATOM 965 C C . TYR A 1 117 ? -5.259 5.627 9.756 1.00 97.12 117 TYR A C 1
ATOM 967 O O . TYR A 1 117 ? -4.354 5.535 8.920 1.00 97.12 117 TYR A O 1
ATOM 975 N N . PHE A 1 118 ? -6.194 4.679 9.879 1.00 97.56 118 PHE A N 1
ATOM 976 C CA . PHE A 1 118 ? -6.233 3.472 9.045 1.00 97.56 118 PHE A CA 1
ATOM 977 C C . PHE A 1 118 ? -6.563 3.794 7.582 1.00 97.56 118 PHE A C 1
ATOM 979 O O . PHE A 1 118 ? -5.967 3.213 6.671 1.00 97.56 118 PHE A O 1
ATOM 986 N N . SER A 1 119 ? -7.468 4.747 7.348 1.00 97.56 119 SER A N 1
ATOM 987 C CA . SER A 1 119 ? -7.851 5.222 6.015 1.00 97.56 119 SER A CA 1
ATOM 988 C C . SER A 1 119 ? -6.705 5.960 5.323 1.00 97.56 119 SER A C 1
ATOM 990 O O . SER A 1 119 ? -6.383 5.687 4.157 1.00 97.56 119 SER A O 1
ATOM 992 N N . GLU A 1 120 ? -6.052 6.874 6.040 1.00 97.06 120 GLU A N 1
ATOM 993 C CA . GLU A 1 120 ? -4.897 7.627 5.554 1.00 97.06 120 GLU A CA 1
ATOM 994 C C . GLU A 1 120 ? -3.723 6.708 5.236 1.00 97.06 120 GLU A C 1
ATOM 996 O O . GLU A 1 120 ? -3.078 6.892 4.206 1.00 97.06 120 GLU A O 1
ATOM 1001 N N . SER A 1 121 ? -3.503 5.688 6.071 1.00 97.06 121 SER A N 1
ATOM 1002 C CA . SER A 1 121 ? -2.433 4.696 5.917 1.00 97.06 121 SER A CA 1
ATOM 1003 C C . SER A 1 121 ? -2.783 3.518 5.002 1.00 97.06 121 SER A C 1
ATOM 1005 O O . SER A 1 121 ? -1.979 2.594 4.856 1.00 97.06 121 SER A O 1
ATOM 1007 N N . LYS A 1 122 ? -3.971 3.533 4.382 1.00 97.19 122 LYS A N 1
ATOM 1008 C CA . LYS A 1 122 ? -4.458 2.511 3.437 1.00 97.19 122 LYS A CA 1
ATOM 1009 C C . LYS A 1 122 ? -4.385 1.083 3.997 1.00 97.19 122 LYS A C 1
ATOM 1011 O O . LYS A 1 122 ? -4.037 0.151 3.267 1.00 97.19 122 LYS A O 1
ATOM 1016 N N . VAL A 1 123 ? -4.706 0.909 5.279 1.00 96.44 123 VAL A N 1
ATOM 1017 C CA . VAL A 1 123 ? -4.685 -0.401 5.945 1.00 96.44 123 VAL A CA 1
ATOM 1018 C C . VAL A 1 123 ? -5.805 -1.278 5.383 1.00 96.44 123 VAL A C 1
ATOM 1020 O O . VAL A 1 123 ? -6.978 -0.950 5.519 1.00 96.44 123 VAL A O 1
ATOM 1023 N N . ASP A 1 124 ? -5.431 -2.390 4.756 1.00 95.12 124 ASP A N 1
ATOM 1024 C CA . ASP A 1 124 ? -6.327 -3.465 4.317 1.00 95.12 124 ASP A CA 1
ATOM 1025 C C . ASP A 1 124 ? -6.061 -4.738 5.142 1.00 95.12 124 ASP A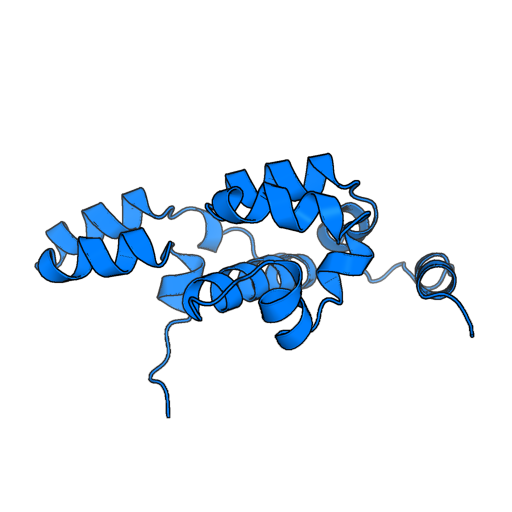 C 1
ATOM 1027 O O . ASP A 1 124 ? -5.224 -4.730 6.048 1.00 95.12 124 ASP A O 1
ATOM 1031 N N . GLY A 1 125 ? -6.748 -5.841 4.836 1.00 93.44 125 GLY A N 1
ATOM 1032 C CA . GLY A 1 125 ? -6.572 -7.116 5.540 1.00 93.44 125 GLY A CA 1
ATOM 1033 C C . GLY A 1 125 ? -5.131 -7.625 5.515 1.00 93.44 125 GLY A C 1
ATOM 1034 O O . GLY A 1 125 ? -4.628 -8.109 6.531 1.00 93.44 125 GLY A O 1
ATOM 1035 N N . GLN A 1 126 ? -4.435 -7.450 4.388 1.00 91.06 126 GLN A N 1
ATOM 1036 C CA . GLN A 1 126 ? -3.046 -7.873 4.253 1.00 91.06 126 GLN A CA 1
ATOM 1037 C C . GLN A 1 126 ? -2.123 -7.071 5.178 1.00 91.06 126 GLN A C 1
ATOM 1039 O O . GLN A 1 126 ? -1.287 -7.655 5.871 1.00 91.06 126 GLN A O 1
ATOM 1044 N N . VAL A 1 127 ? -2.283 -5.745 5.233 1.00 94.06 127 VAL A N 1
ATOM 1045 C CA . VAL A 1 127 ? -1.511 -4.891 6.147 1.00 94.06 127 VAL A CA 1
ATOM 1046 C C . VAL A 1 127 ? -1.868 -5.191 7.599 1.00 94.06 127 VAL A C 1
ATOM 1048 O O . VAL A 1 127 ? -0.952 -5.351 8.405 1.00 94.06 127 VAL A O 1
ATOM 1051 N N . LEU A 1 128 ? -3.161 -5.308 7.922 1.00 94.00 128 LEU A N 1
ATOM 1052 C CA . LEU A 1 128 ? -3.664 -5.574 9.271 1.00 94.00 128 LEU A CA 1
ATOM 1053 C C . LEU A 1 128 ? -3.059 -6.855 9.857 1.00 94.00 128 LEU A C 1
ATOM 1055 O O . LEU A 1 128 ? -2.492 -6.816 10.947 1.00 94.00 128 LEU A O 1
ATOM 1059 N N . ASN A 1 129 ? -3.096 -7.959 9.102 1.00 91.56 129 ASN A N 1
ATOM 1060 C CA . ASN A 1 129 ? -2.546 -9.254 9.522 1.00 91.56 129 ASN A CA 1
ATOM 1061 C C . ASN A 1 129 ? -1.022 -9.229 9.740 1.00 91.56 129 ASN A C 1
ATOM 1063 O O . ASN A 1 129 ? -0.459 -10.115 10.375 1.00 91.56 129 ASN A O 1
ATOM 1067 N N . ASN A 1 130 ? -0.342 -8.218 9.200 1.00 91.69 130 ASN A N 1
ATOM 1068 C CA . ASN A 1 130 ? 1.102 -8.063 9.288 1.00 91.69 130 ASN A CA 1
ATOM 1069 C C . ASN A 1 130 ? 1.517 -6.866 10.150 1.00 91.69 130 ASN A C 1
ATOM 1071 O O . ASN A 1 130 ? 2.695 -6.504 10.134 1.00 91.69 130 ASN A O 1
ATOM 1075 N N . LEU A 1 131 ? 0.609 -6.213 10.884 1.00 91.50 131 LEU A N 1
ATOM 1076 C CA . LEU A 1 131 ? 0.992 -5.136 11.796 1.00 91.50 131 LEU A CA 1
ATOM 1077 C C . LEU A 1 131 ? 1.897 -5.677 12.908 1.00 91.50 131 LEU A C 1
ATOM 1079 O O . LEU A 1 131 ? 1.683 -6.745 13.470 1.00 91.50 131 LEU A O 1
ATOM 1083 N N . THR A 1 132 ? 2.938 -4.916 13.217 1.00 87.88 132 THR A N 1
ATOM 1084 C CA . THR A 1 132 ? 3.912 -5.240 14.257 1.00 87.88 132 THR A CA 1
ATOM 1085 C C . THR A 1 132 ? 4.171 -3.982 15.059 1.00 87.88 132 THR A C 1
ATOM 1087 O O . THR A 1 132 ? 4.149 -2.883 14.501 1.00 87.88 132 THR A O 1
ATOM 1090 N N . LEU A 1 133 ? 4.473 -4.134 16.344 1.00 83.75 133 LEU A N 1
ATOM 1091 C CA . LEU A 1 133 ? 5.009 -3.026 17.125 1.00 83.75 133 LEU A CA 1
ATOM 1092 C C . LEU A 1 133 ? 6.356 -2.612 16.523 1.00 83.75 133 LEU A C 1
ATOM 1094 O O . LEU A 1 133 ? 7.178 -3.469 16.184 1.00 83.75 133 LEU A O 1
ATOM 1098 N N . VAL A 1 134 ? 6.562 -1.307 16.352 1.00 71.19 134 VAL A N 1
ATOM 1099 C CA . VAL A 1 134 ? 7.892 -0.775 16.049 1.00 71.19 134 VAL A CA 1
ATOM 1100 C C . VAL A 1 134 ? 8.732 -1.018 17.302 1.00 71.19 134 VAL A C 1
ATOM 1102 O O . VAL A 1 134 ? 8.357 -0.554 18.377 1.00 71.19 134 VAL A O 1
ATOM 1105 N N . LYS A 1 135 ? 9.780 -1.834 17.175 1.00 47.72 135 LYS A N 1
ATOM 1106 C CA . LYS A 1 135 ? 10.768 -2.044 18.239 1.00 47.72 135 LYS A CA 1
ATOM 1107 C C . LYS A 1 135 ? 11.747 -0.883 18.287 1.00 47.72 135 LYS A C 1
ATOM 1109 O O . LYS A 1 135 ? 12.077 -0.376 17.192 1.00 47.72 135 LYS A O 1
#

Radius of gyration: 16.35 Å; chains: 1; bounding box: 45×33×39 Å

Sequence (135 aa):
MTSLQALYQSPLDSTRNPIEAKFVRWQTEQIVNWLYGIGLGQYASECRKYFTNGLLLLHATPQELEKKMGMRNPLHRKKLQLYLNSLFTGQTEVNSLDTHWILRWLDDIGLPQYKEYFSESKVDGQVLNNLTLVK

Secondary structure (DSSP, 8-state):
---HHHHTSSTT-TTS-HHHHHHTT-BHHHHHHHHHHTT-GGGHHHHHHH-SBHHHHHT--HHHHHHHH---SHHHHHHHHHHHHHHHH---GGGG--HHHHHHHHHHTT-GGGHHHHHHTT--HHHHHT-----